Protein AF-A0A1E1WI44-F1 (afdb_monomer)

Organism: Pectinophora gossypiella (NCBI:txid13191)

InterPro domains:
  IPR027951 Nucleolus and neural progenitor protein-like, N-terminal domain [PF14780] (1-108)
  IPR052835 Nucleolus and neural progenitor protein [PTHR34761] (1-103)

Secondary structure (DSSP, 8-state):
-HHHHHHHHHHHHHHTTTSTT-HHHHHHHHHHHHHHHHHH--HHHHHHHHHTTS-SSTTSPPPPHHHHHHHHHHHHHHHHHHHHHHHHHHHHHHHHHHHHHTT--GGG-

Mean predicted aligned error: 5.46 Å

Solvent-accessible surface area (backbone atoms only — not comparable to full-atom values): 6164 Å² total; per-residue (Å²): 108,72,68,59,42,51,52,46,48,51,51,49,66,75,39,45,84,82,39,63,86,37,70,33,49,54,22,48,54,52,27,41,56,31,42,54,52,52,75,69,56,60,62,67,60,50,50,51,57,54,55,72,48,53,58,91,55,93,90,49,72,72,69,56,70,65,60,54,51,50,49,49,53,52,52,52,50,50,51,52,36,52,49,47,32,51,54,28,46,51,54,21,49,52,48,52,50,53,36,58,75,71,64,68,64,74,83,84,110

Structure (mmCIF, N/CA/C/O backbone):
data_AF-A0A1E1WI44-F1
#
_entry.id   AF-A0A1E1WI44-F1
#
loop_
_atom_site.group_PDB
_at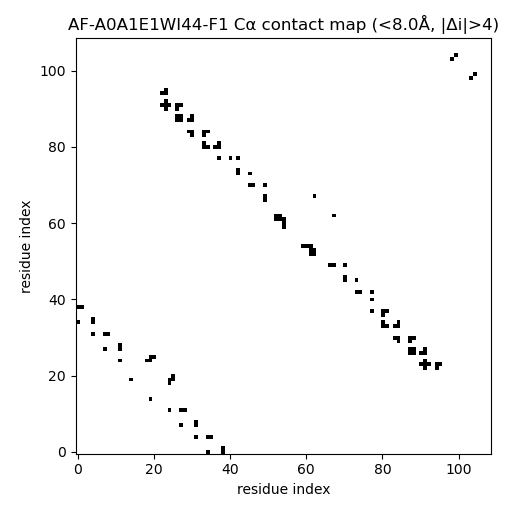om_site.id
_atom_site.type_symbol
_atom_site.label_atom_id
_atom_site.label_alt_id
_atom_site.label_comp_id
_atom_site.label_asym_id
_atom_site.label_entity_id
_atom_site.label_seq_id
_atom_site.pdbx_PDB_ins_code
_atom_site.Cartn_x
_atom_site.Cartn_y
_atom_site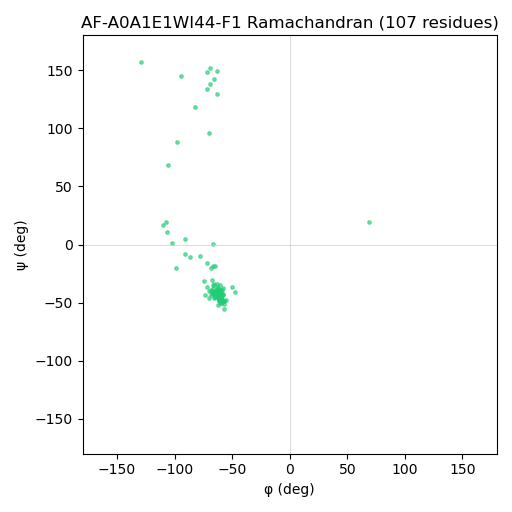.Cartn_z
_atom_site.occupancy
_atom_site.B_iso_or_equiv
_atom_site.auth_seq_id
_atom_site.auth_comp_id
_atom_site.auth_asym_id
_atom_site.auth_atom_id
_atom_site.pdbx_PDB_model_num
ATOM 1 N N . LEU A 1 1 ? -7.379 -7.703 -5.698 1.00 78.75 1 LEU A N 1
ATOM 2 C CA . LEU A 1 1 ? -6.116 -7.156 -5.141 1.00 78.75 1 LEU A CA 1
ATOM 3 C C . LEU A 1 1 ? -5.118 -8.211 -4.649 1.00 78.75 1 LEU A C 1
ATOM 5 O O . LEU A 1 1 ? -3.920 -7.971 -4.775 1.00 78.75 1 LEU A O 1
ATOM 9 N N . HIS A 1 2 ? -5.538 -9.361 -4.095 1.00 86.38 2 HIS A N 1
ATOM 10 C CA . HIS A 1 2 ? -4.587 -10.400 -3.650 1.00 86.38 2 HIS A CA 1
ATOM 11 C C . HIS A 1 2 ? -3.696 -10.935 -4.786 1.00 86.38 2 HIS A C 1
ATOM 13 O O . HIS A 1 2 ? -2.483 -11.067 -4.613 1.00 86.38 2 HIS A O 1
ATOM 19 N N . ARG A 1 3 ? -4.276 -11.195 -5.966 1.00 91.00 3 ARG A N 1
ATOM 20 C CA . ARG A 1 3 ? -3.540 -11.677 -7.146 1.00 91.00 3 ARG A CA 1
ATOM 21 C C . ARG A 1 3 ? -2.540 -10.635 -7.648 1.00 91.00 3 ARG A C 1
ATOM 23 O O . ARG A 1 3 ? -1.389 -10.963 -7.917 1.00 91.00 3 ARG A O 1
ATOM 30 N N . GLU A 1 4 ? -2.964 -9.381 -7.732 1.00 88.62 4 GLU A N 1
ATOM 31 C CA . GLU A 1 4 ? -2.157 -8.251 -8.191 1.00 88.62 4 GLU A CA 1
ATOM 32 C C . GLU A 1 4 ? -0.971 -7.999 -7.252 1.00 88.62 4 GLU A C 1
ATOM 34 O O . GLU A 1 4 ? 0.158 -7.827 -7.711 1.00 88.62 4 GLU A O 1
ATOM 39 N N . ALA A 1 5 ? -1.194 -8.062 -5.936 1.00 91.38 5 ALA A N 1
ATOM 40 C CA . ALA A 1 5 ? -0.131 -7.947 -4.940 1.00 91.38 5 ALA A CA 1
ATOM 41 C C . ALA A 1 5 ? 0.880 -9.100 -5.029 1.00 91.38 5 ALA A C 1
ATOM 43 O O . ALA A 1 5 ? 2.087 -8.872 -4.924 1.00 91.38 5 ALA A O 1
ATOM 44 N N . ALA A 1 6 ? 0.415 -10.330 -5.277 1.00 94.19 6 ALA A N 1
ATOM 45 C CA . ALA A 1 6 ? 1.293 -11.481 -5.473 1.00 94.19 6 ALA A CA 1
ATOM 46 C C . ALA A 1 6 ? 2.149 -11.335 -6.742 1.00 94.19 6 ALA A C 1
ATOM 48 O O . ALA A 1 6 ? 3.355 -11.590 -6.707 1.00 94.19 6 ALA A O 1
ATOM 49 N N . ILE A 1 7 ? 1.555 -10.874 -7.846 1.00 93.94 7 ILE A N 1
ATOM 50 C CA . ILE A 1 7 ? 2.278 -10.579 -9.091 1.00 93.94 7 ILE A CA 1
ATOM 51 C C . ILE A 1 7 ? 3.321 -9.483 -8.850 1.00 93.94 7 ILE A C 1
ATOM 53 O O . ILE A 1 7 ? 4.485 -9.662 -9.208 1.00 93.94 7 ILE A O 1
ATOM 57 N N . CYS A 1 8 ? 2.939 -8.387 -8.188 1.00 93.50 8 CYS A N 1
ATOM 58 C CA . CYS A 1 8 ? 3.845 -7.284 -7.867 1.00 93.50 8 CYS A CA 1
ATOM 59 C C . CYS A 1 8 ? 5.017 -7.754 -6.990 1.00 93.50 8 CYS A C 1
ATOM 61 O O . CYS A 1 8 ? 6.173 -7.457 -7.281 1.00 93.50 8 CYS A O 1
ATOM 63 N N . SER A 1 9 ? 4.744 -8.569 -5.969 1.00 95.44 9 SER A N 1
ATOM 64 C CA . SER A 1 9 ? 5.778 -9.154 -5.111 1.00 95.44 9 SER A CA 1
ATOM 65 C C . SER A 1 9 ? 6.750 -10.048 -5.887 1.00 95.44 9 SER A C 1
ATOM 67 O O . SER A 1 9 ? 7.961 -9.924 -5.711 1.00 95.44 9 SER A O 1
ATOM 69 N N . ARG A 1 10 ? 6.249 -10.911 -6.782 1.00 96.38 10 ARG A N 1
ATOM 70 C CA . ARG A 1 10 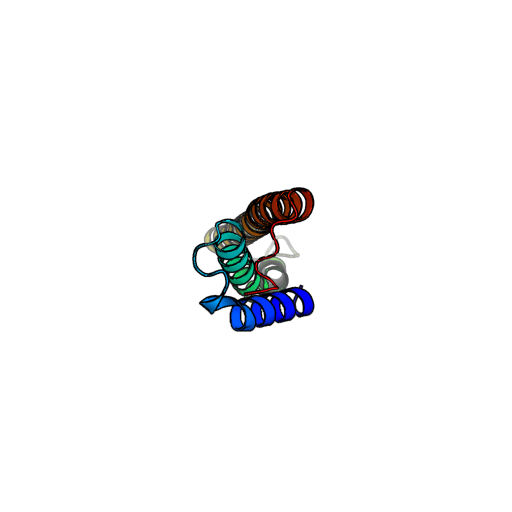? 7.090 -11.770 -7.638 1.00 96.38 10 ARG A CA 1
ATOM 71 C C . ARG A 1 10 ? 7.942 -10.953 -8.606 1.00 96.38 10 ARG A C 1
ATOM 73 O O . ARG A 1 10 ? 9.117 -11.261 -8.791 1.00 96.38 10 ARG A O 1
ATOM 80 N N . PHE A 1 11 ? 7.367 -9.905 -9.195 1.00 94.00 11 PHE A N 1
ATOM 81 C CA . PHE A 1 11 ? 8.091 -8.981 -10.064 1.00 94.00 11 PHE A CA 1
ATOM 82 C C . PHE A 1 11 ? 9.246 -8.310 -9.312 1.00 94.00 11 PHE A C 1
ATOM 84 O O . PHE A 1 11 ? 10.389 -8.369 -9.760 1.00 94.00 11 PHE A O 1
ATOM 91 N N . LEU A 1 12 ? 8.976 -7.741 -8.135 1.00 95.19 12 LEU A N 1
ATOM 92 C CA . LEU A 1 12 ? 10.012 -7.120 -7.311 1.00 95.19 12 LEU A CA 1
ATOM 93 C C . LEU A 1 12 ? 11.104 -8.118 -6.921 1.00 95.19 12 LEU A C 1
ATOM 95 O O . LEU A 1 12 ? 12.286 -7.827 -7.056 1.00 95.19 12 LEU A O 1
ATOM 99 N N . TYR A 1 13 ? 10.727 -9.322 -6.498 1.00 95.44 13 TYR A N 1
ATOM 100 C CA . TYR A 1 13 ? 11.706 -10.349 -6.157 1.00 95.44 13 TYR A CA 1
ATOM 101 C C . TYR A 1 13 ? 12.633 -10.677 -7.339 1.00 95.44 13 TYR A C 1
ATOM 103 O O . TYR A 1 13 ? 13.854 -10.677 -7.190 1.00 95.44 13 TYR A O 1
ATOM 111 N N . LYS A 1 14 ? 12.063 -10.892 -8.531 1.00 94.81 14 LYS A N 1
ATOM 112 C CA . LYS A 1 14 ? 12.822 -11.270 -9.729 1.00 94.81 14 LYS A CA 1
ATOM 113 C C . LYS A 1 14 ? 13.764 -10.163 -10.213 1.00 94.81 14 LYS A C 1
ATOM 115 O O . LYS A 1 14 ? 14.858 -10.460 -10.684 1.00 94.81 14 LYS A O 1
ATOM 120 N N . PHE A 1 15 ? 13.350 -8.901 -10.117 1.00 91.69 15 PHE A N 1
ATOM 121 C CA . PHE A 1 15 ? 14.066 -7.780 -10.730 1.00 91.69 15 PHE A CA 1
ATOM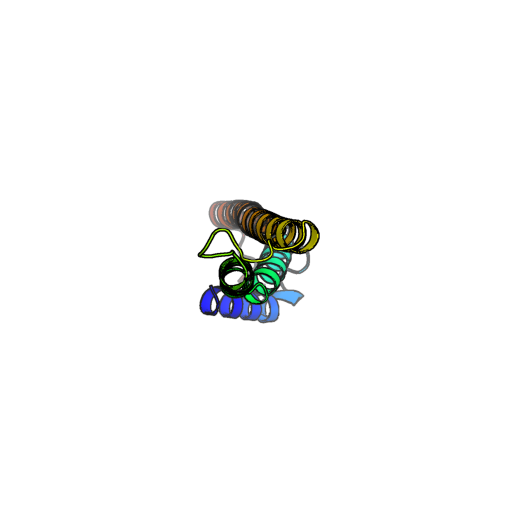 122 C C . PHE A 1 15 ? 14.820 -6.876 -9.744 1.00 91.69 15 PHE A C 1
ATOM 124 O O . PHE A 1 15 ? 15.339 -5.835 -10.152 1.00 91.69 15 PHE A O 1
ATOM 131 N N . ASP A 1 16 ? 14.954 -7.274 -8.473 1.00 91.94 16 ASP A N 1
ATOM 132 C CA . ASP A 1 16 ? 15.601 -6.441 -7.452 1.00 91.94 16 ASP A CA 1
ATOM 133 C C . ASP A 1 16 ? 17.029 -6.040 -7.785 1.00 91.94 16 ASP A C 1
ATOM 135 O O . ASP A 1 16 ? 17.393 -4.881 -7.596 1.00 91.94 16 ASP A O 1
ATOM 139 N N . LYS A 1 17 ? 17.828 -6.972 -8.308 1.00 90.88 17 LYS A N 1
ATOM 140 C CA . LYS A 1 17 ? 19.209 -6.675 -8.696 1.00 90.88 17 LYS A CA 1
ATOM 141 C C . LYS A 1 17 ? 19.264 -5.770 -9.926 1.00 90.88 17 LYS A C 1
ATOM 143 O O . LYS A 1 17 ? 20.074 -4.853 -9.961 1.00 90.88 17 LYS A O 1
ATOM 148 N N . LYS A 1 18 ? 18.384 -6.007 -10.904 1.00 88.94 18 LYS A N 1
ATOM 149 C CA . LYS A 1 18 ? 18.420 -5.346 -12.215 1.00 88.94 18 LYS A CA 1
ATOM 150 C C . LYS A 1 18 ? 17.957 -3.892 -12.159 1.00 88.94 18 LYS A C 1
ATOM 152 O O . LYS A 1 18 ? 18.592 -3.029 -12.745 1.00 88.94 18 LYS A O 1
ATOM 157 N N . PHE A 1 19 ? 16.876 -3.612 -11.434 1.00 91.00 19 PHE A N 1
ATOM 158 C CA . PHE A 1 19 ? 16.256 -2.284 -11.417 1.00 91.00 19 PHE A CA 1
ATOM 159 C C . PHE A 1 19 ? 16.433 -1.549 -10.084 1.00 91.00 19 PHE A C 1
ATOM 161 O O . PHE A 1 19 ? 15.736 -0.573 -9.824 1.00 91.00 19 PHE A O 1
ATOM 168 N N . ARG A 1 20 ? 17.373 -1.974 -9.224 1.00 87.88 20 ARG A N 1
ATOM 169 C CA . ARG A 1 20 ? 17.564 -1.423 -7.866 1.00 87.88 20 ARG A CA 1
ATOM 170 C C . ARG A 1 20 ? 17.594 0.106 -7.814 1.00 87.88 20 ARG A C 1
ATOM 172 O O . ARG A 1 20 ? 17.014 0.696 -6.902 1.00 87.88 20 ARG A O 1
ATOM 179 N N . ASN A 1 21 ? 18.257 0.720 -8.792 1.00 89.31 21 ASN A N 1
ATOM 180 C CA . ASN A 1 21 ? 18.488 2.161 -8.850 1.00 89.31 21 ASN A CA 1
ATOM 181 C C . ASN A 1 21 ? 17.392 2.922 -9.610 1.00 89.31 21 ASN A C 1
ATOM 183 O O . ASN A 1 21 ? 17.337 4.152 -9.530 1.00 89.31 21 ASN A O 1
ATOM 187 N N . ASP A 1 22 ? 16.465 2.225 -10.269 1.00 92.06 22 ASP A N 1
ATOM 188 C CA . ASP A 1 22 ? 15.401 2.859 -11.039 1.00 92.06 22 ASP A CA 1
ATOM 189 C C . ASP A 1 22 ? 14.393 3.576 -10.141 1.00 92.06 22 ASP A C 1
ATOM 191 O O . ASP A 1 22 ? 13.932 3.065 -9.113 1.00 92.06 22 ASP A O 1
ATOM 195 N N . ILE A 1 23 ? 13.981 4.765 -10.576 1.00 92.56 23 ILE A N 1
ATOM 196 C CA . ILE A 1 23 ? 12.946 5.551 -9.899 1.00 92.56 23 ILE A CA 1
ATOM 197 C C . ILE A 1 23 ? 11.589 4.839 -10.000 1.00 92.56 23 ILE A C 1
ATOM 199 O O . ILE A 1 23 ? 10.866 4.748 -9.002 1.00 92.56 23 ILE A O 1
ATOM 203 N N . GLY A 1 24 ? 11.256 4.275 -11.168 1.00 93.06 24 GLY A N 1
ATOM 204 C CA . GLY A 1 24 ? 10.040 3.475 -11.348 1.00 93.06 24 GLY A CA 1
ATOM 205 C C . GLY A 1 24 ? 10.012 2.252 -10.430 1.00 93.06 24 GLY A C 1
ATOM 206 O O . GLY A 1 24 ? 9.015 2.008 -9.752 1.00 93.06 24 GLY A O 1
ATOM 207 N N . TYR A 1 25 ? 11.138 1.546 -10.308 1.00 94.62 25 TYR A N 1
ATOM 208 C CA . TYR A 1 25 ? 11.253 0.365 -9.451 1.00 94.62 25 TYR A CA 1
ATOM 209 C C . TYR A 1 25 ? 11.116 0.694 -7.960 1.00 94.62 25 TYR A C 1
ATOM 211 O O . TYR A 1 25 ? 10.404 0.009 -7.221 1.00 94.62 25 TYR A O 1
ATOM 219 N N . ARG A 1 26 ? 11.722 1.800 -7.507 1.00 95.81 26 ARG A N 1
ATOM 220 C CA . ARG A 1 26 ? 11.518 2.324 -6.146 1.00 95.81 26 ARG A CA 1
ATOM 221 C C . ARG A 1 26 ? 10.043 2.624 -5.867 1.00 95.81 26 ARG A C 1
ATOM 223 O O . ARG A 1 26 ? 9.572 2.374 -4.757 1.00 95.81 26 ARG A O 1
ATOM 230 N N . ASN A 1 27 ? 9.297 3.123 -6.853 1.00 96.50 27 ASN A N 1
ATOM 231 C CA . ASN A 1 27 ? 7.856 3.325 -6.716 1.00 96.50 27 ASN A CA 1
ATOM 232 C C . ASN A 1 27 ? 7.071 2.006 -6.724 1.00 96.50 27 ASN A C 1
ATOM 234 O O . ASN A 1 27 ? 6.173 1.867 -5.898 1.00 96.50 27 ASN A O 1
ATOM 238 N N . PHE A 1 28 ? 7.456 0.997 -7.512 1.00 95.12 28 PHE A N 1
ATOM 239 C CA . PHE A 1 28 ? 6.857 -0.340 -7.401 1.00 95.12 28 PHE A CA 1
ATOM 240 C C . PHE A 1 28 ? 7.054 -0.970 -6.019 1.00 95.12 28 PHE A C 1
ATOM 242 O O . PHE A 1 28 ? 6.111 -1.547 -5.478 1.00 95.12 28 PHE A O 1
ATOM 249 N N . LYS A 1 29 ? 8.223 -0.799 -5.384 1.00 96.00 29 LYS A N 1
ATOM 250 C CA . LYS A 1 29 ? 8.425 -1.231 -3.987 1.00 96.00 29 LYS A CA 1
ATOM 251 C C . LYS A 1 29 ? 7.426 -0.569 -3.038 1.00 96.00 29 LYS A C 1
ATOM 253 O O . LYS A 1 29 ? 6.838 -1.246 -2.198 1.00 96.00 29 LYS A O 1
ATOM 258 N N . LYS A 1 30 ? 7.191 0.739 -3.195 1.00 96.88 30 LYS A N 1
ATOM 259 C CA . LYS A 1 30 ? 6.191 1.479 -2.404 1.00 96.88 30 LYS A CA 1
ATOM 260 C C . LYS A 1 30 ? 4.772 0.967 -2.659 1.00 96.88 30 LYS A C 1
ATOM 262 O O . LYS A 1 30 ? 4.036 0.791 -1.692 1.00 96.88 30 LYS A O 1
ATOM 267 N N . VAL A 1 31 ? 4.414 0.693 -3.919 1.00 96.44 31 VAL A N 1
ATOM 268 C CA . VAL A 1 31 ? 3.119 0.095 -4.285 1.00 96.44 31 VAL A CA 1
ATOM 269 C C . VAL A 1 31 ? 2.947 -1.252 -3.594 1.00 96.44 31 VAL A C 1
ATOM 271 O O . VAL A 1 31 ? 1.942 -1.454 -2.925 1.00 96.44 31 VAL A O 1
ATOM 274 N N . ASN A 1 32 ? 3.938 -2.142 -3.665 1.00 96.38 32 ASN A N 1
ATOM 275 C CA . ASN A 1 32 ? 3.840 -3.458 -3.037 1.00 96.38 32 ASN A CA 1
ATOM 276 C C . ASN A 1 32 ? 3.707 -3.373 -1.511 1.00 96.38 32 ASN A C 1
ATOM 278 O O . ASN A 1 32 ? 2.879 -4.062 -0.920 1.00 96.38 32 ASN A O 1
ATOM 282 N N . THR A 1 33 ? 4.466 -2.490 -0.858 1.00 96.12 33 THR A N 1
ATOM 283 C CA . THR A 1 33 ? 4.316 -2.248 0.584 1.00 96.12 33 THR A CA 1
ATOM 284 C C . THR A 1 33 ? 2.919 -1.728 0.927 1.00 96.12 33 THR A C 1
ATOM 286 O O . THR A 1 33 ? 2.319 -2.188 1.896 1.00 96.12 33 THR A O 1
ATOM 289 N N . ALA A 1 34 ? 2.376 -0.798 0.137 1.00 96.38 34 ALA A N 1
ATOM 290 C CA . ALA A 1 34 ? 1.030 -0.272 0.345 1.00 96.38 34 ALA A CA 1
ATOM 291 C C . ALA A 1 34 ? -0.053 -1.337 0.088 1.00 96.38 34 ALA A C 1
ATOM 293 O O . ALA A 1 34 ? -0.974 -1.456 0.887 1.00 96.38 34 ALA A O 1
ATOM 294 N N . LEU A 1 35 ? 0.104 -2.176 -0.942 1.00 95.44 35 LEU A N 1
ATOM 295 C CA . LEU A 1 35 ? -0.776 -3.315 -1.216 1.00 95.44 35 LEU A CA 1
ATOM 296 C C . LEU A 1 35 ? -0.781 -4.319 -0.061 1.00 95.44 35 LEU A C 1
ATOM 298 O O . LEU A 1 35 ? -1.845 -4.757 0.356 1.00 95.44 35 LEU A O 1
ATOM 302 N N . ARG A 1 36 ? 0.380 -4.653 0.514 1.00 94.44 36 ARG A N 1
ATOM 303 C CA . ARG A 1 36 ? 0.443 -5.548 1.683 1.00 94.44 36 ARG A CA 1
ATOM 304 C C . ARG A 1 36 ? -0.271 -4.955 2.899 1.00 94.44 36 ARG A C 1
ATOM 306 O O . ARG A 1 36 ? -0.969 -5.685 3.592 1.00 94.44 36 ARG A O 1
ATOM 313 N N . LYS A 1 37 ? -0.141 -3.643 3.134 1.00 94.62 37 LYS A N 1
ATOM 314 C CA . LYS A 1 37 ? -0.886 -2.943 4.196 1.00 94.62 37 LYS A CA 1
ATOM 315 C C . LYS A 1 37 ? -2.391 -2.941 3.933 1.00 94.62 37 LYS A C 1
ATOM 317 O O . LYS A 1 37 ? -3.154 -3.207 4.850 1.00 94.62 37 LYS A O 1
ATOM 322 N N . TYR A 1 38 ? -2.802 -2.689 2.691 1.00 94.50 38 TYR A N 1
ATOM 323 C CA . TYR A 1 38 ? -4.200 -2.756 2.270 1.00 94.50 38 TYR A CA 1
ATOM 324 C C . TYR A 1 38 ? -4.795 -4.147 2.506 1.00 94.50 38 TYR A C 1
ATOM 326 O O . TYR A 1 38 ? -5.853 -4.263 3.103 1.00 94.50 38 TYR A O 1
ATOM 334 N N . LEU A 1 39 ? -4.094 -5.209 2.101 1.00 92.56 39 LEU A N 1
ATOM 335 C CA . LEU A 1 39 ? -4.574 -6.585 2.269 1.00 92.56 39 LEU A CA 1
ATOM 336 C C . LEU A 1 39 ? -4.627 -7.035 3.737 1.00 92.56 39 LEU A C 1
ATOM 338 O O . LEU A 1 39 ? -5.324 -7.994 4.048 1.00 92.56 39 LEU A O 1
ATOM 342 N N . GLY A 1 40 ? -3.884 -6.370 4.626 1.00 91.06 40 GLY A N 1
ATOM 343 C CA . GLY A 1 40 ? -3.968 -6.581 6.071 1.00 91.06 40 GLY A CA 1
ATOM 344 C C . GLY A 1 40 ? -5.052 -5.747 6.764 1.00 91.06 40 GLY A C 1
ATOM 345 O O . GLY A 1 40 ? -5.331 -5.980 7.938 1.00 91.06 40 GLY A O 1
ATOM 346 N N . LEU A 1 41 ? -5.656 -4.769 6.079 1.00 91.94 41 LEU A N 1
ATOM 347 C CA . LEU A 1 41 ? -6.783 -4.006 6.608 1.00 91.94 41 LEU A CA 1
ATOM 348 C C . LEU A 1 41 ? -8.074 -4.796 6.403 1.00 91.94 41 LEU A C 1
ATOM 350 O O . LEU A 1 41 ? -8.487 -5.033 5.272 1.00 91.94 41 LEU A O 1
ATOM 354 N N . ASN A 1 42 ? -8.747 -5.140 7.499 1.00 91.12 42 ASN A N 1
ATOM 355 C CA . ASN A 1 42 ? -10.087 -5.713 7.456 1.00 91.12 42 ASN A CA 1
ATOM 356 C C . ASN A 1 42 ? -11.124 -4.673 7.885 1.00 91.12 42 ASN A C 1
ATOM 358 O O . ASN A 1 42 ? -11.721 -4.762 8.954 1.00 91.12 42 ASN A O 1
ATOM 362 N N . ILE A 1 43 ? -11.293 -3.651 7.047 1.00 92.19 43 ILE A N 1
ATOM 363 C CA . ILE A 1 43 ? -12.157 -2.522 7.387 1.00 92.19 43 ILE A CA 1
ATOM 364 C C . ILE A 1 43 ? -13.633 -2.902 7.458 1.00 92.19 43 ILE A C 1
ATOM 366 O O . ILE A 1 43 ? -14.365 -2.331 8.255 1.00 92.19 43 ILE A O 1
ATOM 370 N N . LEU A 1 44 ? -14.059 -3.884 6.660 1.00 92.56 44 LEU A N 1
ATOM 371 C CA . LEU A 1 44 ? -15.433 -4.371 6.688 1.00 92.56 44 LEU A CA 1
ATOM 372 C C . LEU A 1 44 ? -15.758 -4.947 8.066 1.00 92.56 44 LEU A C 1
ATOM 374 O O . LEU A 1 44 ? -16.722 -4.520 8.685 1.00 92.56 44 LEU A O 1
ATOM 378 N N . LYS A 1 45 ? -14.879 -5.807 8.595 1.00 93.88 45 LYS A N 1
ATOM 379 C CA . LYS A 1 45 ? -15.018 -6.344 9.950 1.00 93.88 45 LYS A CA 1
ATOM 380 C C . L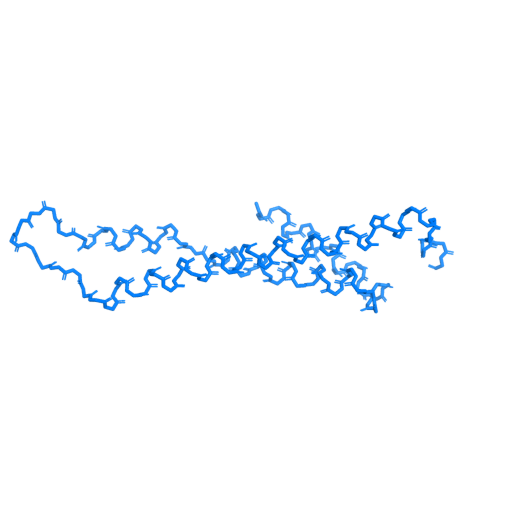YS A 1 45 ? -14.992 -5.245 11.013 1.00 93.88 45 LYS A C 1
ATOM 382 O O . LYS A 1 45 ? -15.740 -5.331 11.982 1.00 93.88 45 LYS A O 1
ATOM 387 N N . ASP A 1 46 ? -14.139 -4.231 10.852 1.00 93.94 46 ASP A N 1
ATOM 388 C CA . ASP A 1 46 ? -14.057 -3.106 11.795 1.00 93.94 46 ASP A CA 1
ATOM 389 C C . ASP A 1 46 ? -15.389 -2.317 11.828 1.00 93.94 46 ASP A C 1
ATOM 391 O O . ASP A 1 46 ? -15.874 -1.965 12.903 1.00 93.94 46 A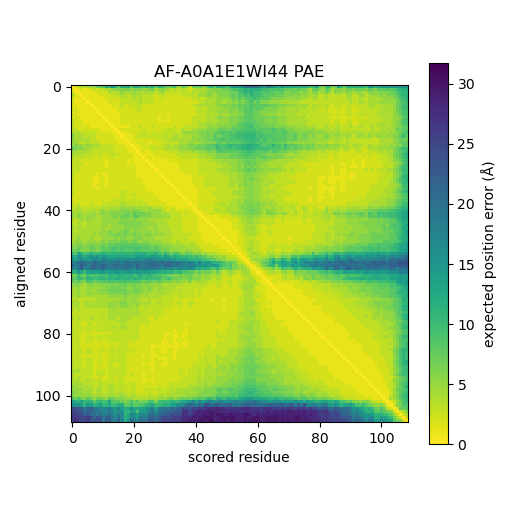SP A O 1
ATOM 395 N N . ILE A 1 47 ? -16.014 -2.096 10.663 1.00 94.19 47 ILE A N 1
ATOM 396 C CA . ILE A 1 47 ? -17.322 -1.431 10.523 1.00 94.19 47 ILE A CA 1
ATOM 397 C C . ILE A 1 47 ? -18.455 -2.315 11.051 1.00 94.19 47 ILE A C 1
ATOM 399 O O . ILE A 1 47 ? -19.289 -1.826 11.803 1.00 94.19 47 ILE A O 1
ATOM 403 N N . GLU A 1 48 ? -18.486 -3.600 10.696 1.00 95.19 48 GLU A N 1
ATOM 404 C CA . GLU A 1 48 ? -19.492 -4.558 11.178 1.00 95.19 48 GLU A CA 1
ATOM 405 C C . GLU A 1 48 ? -19.454 -4.680 12.704 1.00 95.19 48 GLU A C 1
ATOM 407 O O . GLU A 1 48 ? -20.497 -4.664 13.353 1.00 95.19 48 GLU A O 1
ATOM 412 N N . SER A 1 49 ? -18.254 -4.721 13.292 1.00 93.88 49 SER A N 1
ATOM 413 C CA . SER A 1 49 ? -18.078 -4.757 14.748 1.00 93.88 49 SER A CA 1
ATOM 414 C C . SER A 1 49 ? -18.647 -3.500 15.408 1.00 93.88 49 SER A C 1
ATOM 416 O O . SER A 1 49 ? -19.351 -3.593 16.410 1.00 93.88 49 SER A O 1
ATOM 418 N N . PHE A 1 50 ? -18.391 -2.320 14.839 1.00 94.19 50 PHE A N 1
ATOM 419 C CA . PHE A 1 50 ? -18.966 -1.073 15.346 1.00 94.19 50 PHE A CA 1
ATOM 420 C C . PHE A 1 50 ? -20.479 -0.986 15.133 1.00 94.19 50 PHE A C 1
ATOM 422 O O . PHE A 1 50 ? -21.199 -0.547 16.020 1.00 94.19 50 PHE A O 1
ATOM 429 N N . HIS A 1 51 ? -20.980 -1.446 13.990 1.00 93.31 51 HIS A N 1
ATOM 430 C CA . HIS A 1 51 ? -22.412 -1.498 13.724 1.00 93.31 51 HIS A CA 1
ATOM 431 C C . HIS A 1 51 ? -23.131 -2.425 14.708 1.00 93.31 51 HIS A C 1
ATOM 433 O O . HIS A 1 51 ? -24.225 -2.113 15.158 1.00 93.31 51 HIS A O 1
ATOM 439 N N . SER A 1 52 ? -22.506 -3.544 15.085 1.00 92.31 52 SER A N 1
ATOM 440 C CA . SER A 1 52 ? -23.102 -4.518 16.007 1.00 92.31 52 SER A CA 1
ATOM 441 C C . SER A 1 52 ? -23.334 -3.984 17.425 1.00 92.31 52 SER A C 1
ATOM 443 O O . SER A 1 52 ? -24.119 -4.565 18.164 1.00 92.31 52 SER A O 1
ATOM 445 N N . VAL A 1 53 ? -22.665 -2.888 17.802 1.00 91.69 53 VAL A N 1
ATOM 446 C CA . VAL A 1 53 ? -22.833 -2.234 19.109 1.00 91.69 53 VAL A CA 1
ATOM 447 C C . VAL A 1 53 ? -23.700 -0.978 19.045 1.00 91.69 53 VAL A C 1
ATOM 449 O O . VAL A 1 53 ? -23.860 -0.301 20.059 1.00 91.69 53 VAL A O 1
ATOM 452 N N . LEU A 1 54 ? -24.216 -0.620 17.865 1.00 91.50 54 LEU A N 1
ATOM 453 C CA . LEU A 1 54 ? -25.177 0.469 17.762 1.00 91.50 54 LEU A CA 1
ATOM 454 C C . LEU A 1 54 ? -26.512 0.006 18.350 1.00 91.50 54 LEU A C 1
ATOM 456 O O . LEU A 1 54 ? -26.962 -1.098 18.029 1.00 91.50 54 LEU A O 1
ATOM 460 N N . PRO A 1 55 ? -27.145 0.829 19.199 1.00 90.44 55 PRO A N 1
ATOM 461 C CA . PRO A 1 55 ? -28.422 0.472 19.777 1.00 90.44 55 PRO A CA 1
ATOM 462 C C . PRO A 1 55 ? -29.498 0.393 18.694 1.00 90.44 55 PRO A C 1
ATOM 464 O O . PRO A 1 55 ? -29.506 1.179 17.745 1.00 90.44 55 PRO A O 1
ATOM 467 N N . THR A 1 56 ? -30.398 -0.573 18.841 1.00 87.88 56 THR A N 1
ATOM 468 C CA . THR A 1 56 ? -31.579 -0.734 17.970 1.00 87.88 56 THR A CA 1
ATOM 469 C C . THR A 1 56 ? -32.844 -0.143 18.587 1.00 87.88 56 THR A C 1
ATOM 471 O O . THR A 1 56 ? -33.759 0.200 17.845 1.00 87.88 56 THR A O 1
ATOM 474 N N . ASP A 1 57 ? -32.838 0.045 19.909 1.00 87.19 57 ASP A N 1
ATOM 475 C CA . ASP A 1 57 ? -33.911 0.632 20.710 1.00 87.19 57 ASP A CA 1
ATOM 476 C C . ASP A 1 57 ? -33.355 1.750 21.609 1.00 87.19 57 ASP A C 1
ATOM 478 O O . ASP A 1 57 ? -32.168 1.750 21.953 1.00 87.19 57 ASP A O 1
ATOM 482 N N . ASP A 1 58 ? -34.217 2.675 22.036 1.00 78.50 58 ASP A N 1
ATOM 483 C CA . ASP A 1 58 ? -33.831 3.892 22.772 1.00 78.50 58 ASP A CA 1
ATOM 484 C C . ASP A 1 58 ? -33.254 3.640 24.185 1.00 78.50 58 ASP A C 1
ATOM 486 O O . ASP A 1 58 ? -32.547 4.493 24.719 1.00 78.50 58 ASP A O 1
ATOM 490 N N . ASP A 1 59 ? -33.487 2.462 24.778 1.00 78.88 59 ASP A N 1
ATOM 491 C CA . ASP A 1 59 ? -33.044 2.113 26.143 1.00 78.88 59 ASP A CA 1
ATOM 492 C C . ASP A 1 59 ? -31.656 1.434 26.204 1.00 78.88 59 ASP A C 1
ATOM 494 O O . ASP A 1 59 ? -31.203 0.995 27.266 1.00 78.88 59 ASP A O 1
ATOM 498 N N . GLN A 1 60 ? -30.955 1.315 25.073 1.00 84.69 60 GLN A N 1
ATOM 499 C CA . GLN A 1 60 ? -29.652 0.649 24.999 1.00 84.69 60 GLN A CA 1
ATOM 500 C C . GLN A 1 60 ? -28.475 1.627 25.139 1.00 84.69 60 GLN A C 1
ATOM 502 O O . GLN A 1 60 ? -28.489 2.760 24.659 1.00 84.69 60 GLN A O 1
ATOM 507 N N . TYR A 1 61 ? -27.397 1.161 25.777 1.00 84.69 61 TYR A N 1
ATOM 508 C CA . TYR A 1 61 ? -26.170 1.943 25.922 1.00 84.69 61 TYR A CA 1
ATOM 509 C C . TYR A 1 61 ? -25.525 2.243 24.564 1.00 84.69 61 TYR A C 1
ATOM 511 O O . TYR A 1 61 ? -25.254 1.341 23.773 1.00 84.69 61 TYR A O 1
ATOM 519 N N . LEU A 1 62 ? -25.206 3.518 24.335 1.00 89.69 62 LEU A N 1
ATOM 520 C CA . LEU A 1 62 ? -24.483 3.967 23.148 1.00 89.69 62 LEU A CA 1
ATOM 521 C C . LEU A 1 62 ? -23.003 3.544 23.192 1.00 89.69 62 LEU A C 1
ATOM 523 O O . LEU A 1 62 ? -22.392 3.527 24.268 1.00 89.69 62 LEU A O 1
ATOM 527 N N . PRO A 1 63 ? -22.380 3.274 22.029 1.00 91.00 63 PRO A N 1
ATOM 528 C CA . PRO A 1 63 ? -20.953 3.005 21.965 1.00 91.00 63 PRO A CA 1
ATOM 529 C C . PRO A 1 63 ? -20.145 4.220 22.417 1.00 91.00 63 PRO A C 1
ATOM 531 O O . PRO A 1 63 ? -20.528 5.378 22.226 1.00 91.00 63 PRO A O 1
ATOM 534 N N . THR A 1 64 ? -18.975 3.959 22.993 1.00 93.62 64 THR A N 1
ATOM 535 C CA . THR A 1 64 ? -18.112 5.045 23.451 1.00 93.62 64 THR A CA 1
ATOM 536 C C . THR A 1 64 ? -17.547 5.818 22.261 1.00 93.62 64 THR A C 1
ATOM 538 O O . THR A 1 64 ? -17.300 5.276 21.180 1.00 93.62 64 THR A O 1
ATOM 541 N N . ARG A 1 65 ? -17.246 7.101 22.482 1.00 94.62 65 ARG A N 1
ATOM 542 C CA . ARG A 1 65 ? -16.570 7.959 21.498 1.00 94.62 65 ARG A CA 1
ATOM 543 C C . ARG A 1 65 ? -15.301 7.314 20.921 1.00 94.62 65 ARG A C 1
ATOM 545 O O . ARG A 1 65 ? -15.032 7.445 19.732 1.00 94.62 65 ARG A O 1
ATOM 552 N N . GLN A 1 66 ? -14.554 6.585 21.749 1.00 95.44 66 GLN A N 1
ATOM 553 C CA . GLN A 1 66 ? -13.314 5.910 21.358 1.00 95.44 66 GLN A CA 1
ATOM 554 C C . GLN A 1 66 ? -13.546 4.828 20.294 1.00 95.44 66 GLN A C 1
ATOM 556 O O . GLN A 1 66 ? -12.705 4.642 19.416 1.00 95.44 66 GLN A O 1
ATOM 561 N N . MET A 1 67 ? -14.690 4.136 20.333 1.00 94.25 67 MET A N 1
ATOM 562 C CA . MET A 1 67 ? -15.040 3.125 19.332 1.00 94.25 67 MET A CA 1
ATOM 563 C C . MET A 1 67 ? -15.278 3.764 17.962 1.00 94.25 67 MET A C 1
ATOM 565 O O . MET A 1 67 ? -14.786 3.262 16.952 1.00 94.25 67 MET A O 1
ATOM 569 N N . LEU A 1 68 ? -15.963 4.911 17.932 1.00 94.12 68 LEU A N 1
ATOM 570 C CA . LEU A 1 68 ? -16.160 5.678 16.703 1.00 94.12 68 LEU A CA 1
ATOM 571 C C . LEU A 1 68 ? -14.829 6.231 16.172 1.00 94.12 68 LEU A C 1
ATOM 573 O O . LEU A 1 68 ? -14.526 6.094 14.987 1.00 94.12 68 LEU A O 1
ATOM 577 N N . GLU A 1 69 ? -14.008 6.821 17.045 1.00 96.38 69 GLU A N 1
ATOM 578 C CA . GLU A 1 69 ? -12.685 7.344 16.681 1.00 96.38 69 GLU A CA 1
ATOM 579 C C . GLU A 1 69 ? -11.777 6.250 16.110 1.00 96.38 69 GLU A C 1
ATOM 581 O O . GLU A 1 69 ? -11.085 6.484 15.116 1.00 96.38 69 GLU A O 1
ATOM 586 N N . TYR A 1 70 ? -11.827 5.038 16.670 1.00 95.38 70 TYR A N 1
ATOM 587 C CA . TYR A 1 70 ? -11.122 3.886 16.120 1.00 95.38 70 TYR A CA 1
ATOM 588 C C . TYR A 1 70 ? -11.533 3.631 14.666 1.00 95.38 70 TYR A C 1
ATOM 590 O O . TYR A 1 70 ? -10.675 3.651 13.783 1.00 95.38 70 TYR A O 1
ATOM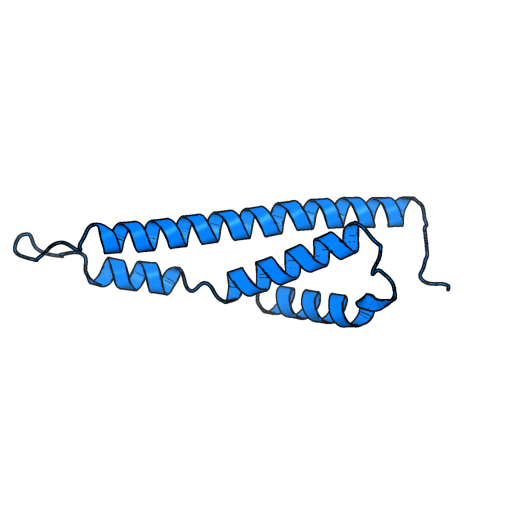 598 N N . VAL A 1 71 ? -12.829 3.466 14.383 1.00 95.50 71 VAL A N 1
ATOM 599 C CA . VAL A 1 71 ? -13.324 3.208 13.017 1.00 95.50 71 VAL A CA 1
ATOM 600 C C . VAL A 1 71 ? -12.945 4.339 12.058 1.00 95.50 71 VAL A C 1
ATOM 602 O O . VAL A 1 71 ? -12.501 4.077 10.936 1.00 95.50 71 VAL A O 1
ATOM 605 N N . LEU A 1 72 ? -13.030 5.595 12.503 1.00 96.06 72 LEU A N 1
ATOM 606 C CA . LEU A 1 72 ? -12.614 6.755 11.712 1.00 96.06 72 LEU A CA 1
ATOM 607 C C . LEU A 1 72 ? -11.126 6.692 11.337 1.00 96.06 72 LEU A C 1
ATOM 609 O O . LEU A 1 72 ? -10.772 6.891 10.173 1.00 96.06 72 LEU A O 1
ATOM 613 N N . VAL A 1 73 ? -10.243 6.349 12.279 1.00 96.38 73 VAL A N 1
ATOM 614 C CA . VAL A 1 73 ? -8.806 6.182 12.004 1.00 96.38 73 VAL A CA 1
ATOM 615 C C . VAL A 1 73 ? -8.558 5.039 11.016 1.00 96.38 73 VAL A C 1
ATOM 617 O O . VAL A 1 73 ? -7.686 5.150 10.145 1.00 96.38 73 VAL A O 1
ATOM 620 N N . ARG A 1 74 ? -9.333 3.951 11.096 1.00 95.62 74 ARG A N 1
ATOM 621 C CA . ARG A 1 74 ? -9.253 2.825 10.150 1.00 95.62 74 ARG A CA 1
ATOM 622 C C . ARG A 1 74 ? -9.664 3.244 8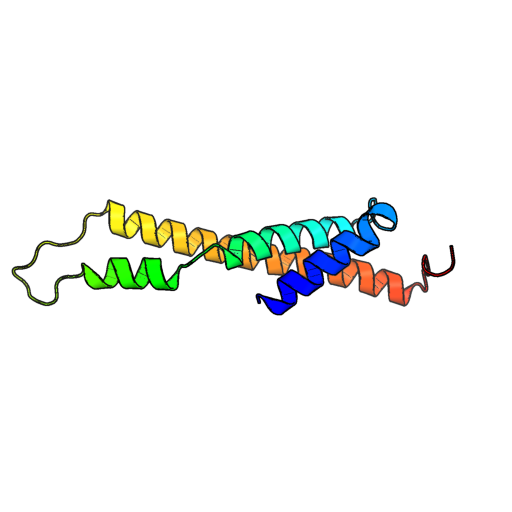.737 1.00 95.62 74 ARG A C 1
ATOM 624 O O . ARG A 1 74 ? -8.932 2.947 7.790 1.00 95.62 74 ARG A O 1
ATOM 631 N N . LEU A 1 75 ? -10.746 4.011 8.597 1.00 95.94 75 LEU A N 1
ATOM 632 C CA . LEU A 1 75 ? -11.205 4.594 7.326 1.00 95.94 75 LEU A CA 1
ATOM 633 C C . LEU A 1 75 ? -10.187 5.565 6.722 1.00 95.94 75 LEU A C 1
ATOM 635 O O . LEU A 1 75 ? -9.851 5.461 5.539 1.00 95.94 75 LEU A O 1
ATOM 639 N N . LEU A 1 76 ? -9.629 6.463 7.533 1.00 96.56 76 LEU A N 1
ATOM 640 C CA . LEU A 1 76 ? -8.577 7.380 7.090 1.00 96.56 76 LEU A CA 1
ATOM 641 C C . LEU A 1 76 ? -7.324 6.622 6.637 1.00 96.56 76 LEU A C 1
ATOM 643 O O . LEU A 1 76 ? -6.753 6.933 5.590 1.00 96.56 76 LEU A O 1
ATOM 647 N N . SER A 1 77 ? -6.925 5.587 7.380 1.00 95.56 77 SER A N 1
ATOM 648 C CA . SER A 1 77 ? -5.790 4.730 7.025 1.00 95.56 77 SER A CA 1
ATOM 649 C C . SER A 1 77 ? -6.009 4.028 5.686 1.00 95.56 77 SER A C 1
ATOM 651 O O . SER A 1 77 ? -5.118 4.042 4.833 1.00 95.56 77 SER A O 1
ATOM 653 N N . PHE A 1 78 ? -7.199 3.460 5.471 1.00 96.00 78 PHE A N 1
ATOM 654 C CA . PHE A 1 78 ? -7.592 2.860 4.197 1.00 96.00 78 PHE A CA 1
ATOM 655 C C . PHE A 1 78 ? -7.481 3.865 3.045 1.00 96.00 78 PHE A C 1
ATOM 657 O O . PHE A 1 78 ? -6.805 3.587 2.052 1.00 96.00 78 PHE A O 1
ATOM 664 N N . SER A 1 79 ? -8.072 5.052 3.209 1.00 96.75 79 SER A N 1
ATOM 665 C CA . SER A 1 79 ? -8.042 6.120 2.205 1.00 96.75 79 SER A CA 1
ATOM 666 C C . SER A 1 79 ? -6.606 6.506 1.841 1.00 96.75 79 SER A C 1
ATOM 668 O O . SER A 1 79 ? -6.227 6.495 0.668 1.00 96.75 79 SER A O 1
ATOM 670 N N . LYS A 1 80 ? -5.750 6.730 2.845 1.00 97.38 80 LYS A N 1
ATOM 671 C CA . LYS A 1 80 ? -4.343 7.095 2.631 1.00 97.38 80 LYS A CA 1
ATOM 672 C C . LYS A 1 80 ? -3.515 5.990 1.988 1.00 97.38 80 LYS A C 1
ATOM 674 O O . LYS A 1 80 ? -2.624 6.278 1.187 1.00 97.38 80 LYS A O 1
ATOM 679 N N . ILE A 1 81 ? -3.802 4.726 2.285 1.00 96.69 81 ILE A N 1
ATOM 680 C CA . ILE A 1 81 ? -3.145 3.597 1.619 1.00 96.69 81 ILE A CA 1
ATOM 681 C C . ILE A 1 81 ? -3.566 3.517 0.148 1.00 96.69 81 ILE A C 1
ATOM 683 O O . ILE A 1 81 ? -2.700 3.361 -0.715 1.00 96.69 81 ILE A O 1
ATOM 687 N N . MET A 1 82 ? -4.855 3.681 -0.155 1.00 95.50 82 MET A N 1
ATOM 688 C CA . MET A 1 82 ? -5.363 3.683 -1.531 1.00 95.50 82 MET A CA 1
ATOM 689 C C . MET A 1 82 ? -4.812 4.856 -2.349 1.00 95.50 82 MET A C 1
ATOM 691 O O . MET A 1 82 ? -4.334 4.658 -3.469 1.00 95.50 82 MET A O 1
ATOM 695 N N . GLU A 1 83 ? -4.781 6.056 -1.767 1.00 97.69 83 GLU A N 1
ATOM 696 C CA . GLU A 1 83 ? -4.134 7.234 -2.352 1.00 97.69 83 GLU A CA 1
ATOM 697 C C . GLU A 1 83 ? -2.664 6.933 -2.685 1.00 97.69 83 GLU A C 1
ATOM 699 O O . GLU A 1 83 ? -2.206 7.161 -3.809 1.00 97.69 83 GLU A O 1
ATOM 704 N N . ARG A 1 84 ? -1.929 6.328 -1.742 1.00 96.94 84 ARG A N 1
ATOM 705 C CA . ARG A 1 84 ? -0.521 5.965 -1.932 1.00 96.94 84 ARG A CA 1
ATOM 706 C C . ARG A 1 84 ? -0.318 4.954 -3.057 1.00 96.94 84 ARG A C 1
ATOM 708 O O . ARG A 1 84 ? 0.625 5.115 -3.834 1.00 96.94 84 ARG A O 1
ATOM 715 N N . ILE A 1 85 ? -1.173 3.933 -3.154 1.00 96.38 85 ILE A N 1
ATOM 716 C CA . ILE A 1 85 ? -1.145 2.953 -4.250 1.00 96.38 85 ILE A CA 1
ATOM 717 C C . ILE A 1 85 ? -1.326 3.678 -5.585 1.00 96.38 85 ILE A C 1
ATOM 719 O O . ILE A 1 85 ? -0.520 3.477 -6.493 1.00 96.38 85 ILE A O 1
ATOM 723 N N . CYS A 1 86 ? -2.326 4.554 -5.691 1.00 97.06 86 CYS A N 1
ATOM 724 C CA . CYS A 1 86 ? -2.632 5.288 -6.916 1.00 97.06 86 CYS A CA 1
ATOM 725 C C . CYS A 1 86 ? -1.471 6.199 -7.347 1.00 97.06 86 CYS A C 1
ATOM 727 O O . CYS A 1 86 ? -0.983 6.092 -8.473 1.00 97.06 86 CYS A O 1
ATOM 729 N N . VAL A 1 87 ? -0.969 7.040 -6.438 1.00 97.81 87 VAL A N 1
ATOM 730 C CA . VAL A 1 87 ? 0.125 7.982 -6.722 1.00 97.81 87 VAL A CA 1
ATOM 731 C C . VAL A 1 87 ? 1.397 7.245 -7.140 1.00 97.81 87 VAL A C 1
ATOM 733 O O . VAL A 1 87 ? 1.970 7.548 -8.186 1.00 97.81 87 VAL A O 1
ATOM 736 N N . CYS A 1 88 ? 1.837 6.242 -6.373 1.00 97.06 88 CYS A N 1
ATOM 737 C CA . CYS A 1 88 ? 3.060 5.510 -6.709 1.00 97.06 88 CYS A CA 1
ATOM 738 C C . CYS A 1 88 ? 2.917 4.699 -8.005 1.00 97.06 88 CYS A C 1
ATOM 740 O O . CYS A 1 88 ? 3.881 4.615 -8.766 1.00 97.06 88 CYS A O 1
ATOM 742 N N . SER A 1 89 ? 1.733 4.145 -8.283 1.00 95.94 89 SER A N 1
ATOM 743 C CA . SER A 1 89 ? 1.479 3.417 -9.531 1.00 95.94 89 SER A CA 1
ATOM 744 C C . SER A 1 89 ? 1.531 4.345 -10.741 1.00 95.94 89 SER A C 1
ATOM 746 O O . SER A 1 89 ? 2.165 3.996 -11.730 1.00 95.94 89 SER A O 1
ATOM 748 N N . LYS A 1 90 ? 0.948 5.549 -10.651 1.00 97.06 90 LYS A N 1
ATOM 749 C CA . LYS A 1 90 ? 1.019 6.561 -11.718 1.00 97.06 90 LYS A CA 1
ATOM 750 C C . LYS A 1 90 ? 2.460 6.963 -12.022 1.00 97.06 90 LYS A C 1
ATOM 752 O O . LYS A 1 90 ? 2.864 6.950 -13.179 1.00 97.06 90 LYS A O 1
ATOM 757 N N . VAL A 1 91 ? 3.253 7.254 -10.989 1.00 96.50 91 VAL A N 1
ATOM 758 C CA . VAL A 1 91 ? 4.669 7.622 -11.162 1.00 96.50 91 VAL A CA 1
ATOM 759 C C . VAL A 1 91 ? 5.467 6.481 -11.800 1.00 96.50 91 VAL A C 1
ATOM 761 O O . VAL A 1 91 ? 6.248 6.719 -12.719 1.00 96.50 91 VAL A O 1
ATOM 764 N N . ALA A 1 92 ? 5.264 5.238 -11.349 1.00 95.00 92 ALA A N 1
ATOM 765 C CA . ALA A 1 92 ? 5.921 4.080 -11.952 1.00 95.00 92 ALA A CA 1
ATOM 766 C C . ALA A 1 92 ? 5.492 3.881 -13.416 1.00 95.00 92 ALA A C 1
ATOM 768 O O . ALA A 1 92 ? 6.344 3.650 -14.271 1.00 95.00 92 ALA A O 1
ATOM 769 N N . ALA A 1 93 ? 4.196 4.013 -13.711 1.00 94.81 93 ALA A N 1
ATOM 770 C CA . ALA A 1 93 ? 3.653 3.855 -15.055 1.00 94.81 93 ALA A CA 1
ATOM 771 C C . ALA A 1 93 ? 4.229 4.887 -16.031 1.00 94.81 93 ALA A C 1
ATOM 773 O O . ALA A 1 93 ? 4.702 4.497 -17.093 1.00 94.81 93 ALA A O 1
ATOM 774 N N . VAL A 1 94 ? 4.260 6.172 -15.656 1.00 95.56 94 VAL A N 1
ATOM 775 C CA . VAL A 1 94 ? 4.865 7.234 -16.480 1.00 95.56 94 VAL A CA 1
ATOM 776 C C . VAL A 1 94 ? 6.340 6.934 -16.743 1.00 95.56 94 VAL A C 1
ATOM 778 O O . VAL A 1 94 ? 6.761 6.914 -17.894 1.00 95.56 94 VAL A O 1
ATOM 781 N N . PHE A 1 95 ? 7.105 6.598 -15.699 1.00 93.94 95 PHE A N 1
ATOM 782 C CA . PHE A 1 95 ? 8.529 6.286 -15.833 1.00 93.94 95 PHE A CA 1
ATOM 783 C C . PHE A 1 95 ? 8.795 5.133 -16.815 1.00 93.94 95 PHE A C 1
ATOM 785 O O . PHE A 1 95 ? 9.649 5.248 -17.693 1.00 93.94 95 PHE A O 1
ATOM 792 N N . TYR A 1 96 ? 8.074 4.015 -16.684 1.00 91.88 96 TYR A N 1
ATOM 793 C CA . TYR A 1 96 ? 8.280 2.864 -17.566 1.00 91.88 96 TYR A CA 1
ATOM 794 C C . TYR A 1 96 ? 7.708 3.081 -18.969 1.00 91.88 96 TYR A C 1
ATOM 796 O O . TYR A 1 96 ? 8.292 2.582 -19.928 1.00 91.88 96 TYR A O 1
ATOM 804 N N . LEU A 1 97 ? 6.624 3.845 -19.116 1.00 93.62 97 LEU A N 1
ATOM 805 C CA . LEU A 1 97 ? 6.089 4.212 -20.426 1.00 93.62 97 LEU A CA 1
ATOM 806 C C . LEU A 1 97 ? 7.076 5.093 -21.197 1.00 93.62 97 LEU A C 1
ATOM 808 O O . LEU A 1 97 ? 7.334 4.837 -22.371 1.00 93.62 97 LEU A O 1
ATOM 812 N N . ASP A 1 98 ? 7.664 6.091 -20.540 1.00 92.06 98 ASP A N 1
ATOM 813 C CA . ASP A 1 98 ? 8.684 6.945 -21.149 1.00 92.06 98 ASP A CA 1
ATOM 814 C C . ASP A 1 98 ? 9.923 6.141 -21.531 1.00 92.06 98 ASP A C 1
ATOM 816 O O . ASP A 1 98 ? 10.469 6.327 -22.616 1.00 92.06 98 ASP A O 1
ATOM 820 N N . ARG A 1 99 ? 10.327 5.191 -20.683 1.00 88.50 99 ARG A N 1
ATOM 821 C CA . ARG A 1 99 ? 11.427 4.278 -20.995 1.00 88.50 99 ARG A CA 1
ATOM 822 C C . ARG A 1 99 ? 11.151 3.442 -22.250 1.00 88.50 99 ARG A C 1
ATOM 824 O O . ARG A 1 99 ? 12.028 3.325 -23.101 1.00 88.50 99 ARG A O 1
ATOM 831 N N . VAL A 1 100 ? 9.938 2.899 -22.388 1.00 90.19 100 VAL A N 1
ATOM 832 C CA . VAL A 1 100 ? 9.520 2.154 -23.589 1.00 90.19 100 VAL A CA 1
ATOM 833 C C . VAL A 1 100 ? 9.549 3.054 -24.825 1.00 90.19 100 VAL A C 1
ATOM 835 O O . VAL A 1 100 ? 10.106 2.658 -25.844 1.00 90.19 100 VAL A O 1
ATOM 838 N N . LYS A 1 101 ? 9.021 4.281 -24.732 1.00 91.75 101 LYS A N 1
ATOM 839 C CA . LYS A 1 101 ? 9.016 5.252 -25.842 1.00 91.75 101 LYS A CA 1
ATOM 840 C C . LYS A 1 101 ? 10.419 5.631 -26.317 1.00 91.75 101 LYS A C 1
ATOM 842 O O . LYS A 1 101 ? 10.609 5.866 -27.502 1.00 91.75 101 LYS A O 1
ATOM 847 N N . ARG A 1 102 ? 11.393 5.696 -25.405 1.00 89.44 102 ARG A N 1
ATOM 848 C CA . ARG A 1 102 ? 12.799 5.989 -25.731 1.00 89.44 102 ARG A CA 1
ATOM 849 C C . ARG A 1 102 ? 13.553 4.795 -26.317 1.00 89.44 102 ARG A C 1
ATOM 851 O O . ARG A 1 102 ? 14.683 4.966 -26.753 1.00 89.44 102 ARG A O 1
ATOM 858 N N . GLY A 1 103 ? 12.969 3.595 -26.297 1.00 84.12 103 GLY A N 1
ATOM 859 C CA . GLY A 1 103 ? 13.648 2.377 -26.744 1.00 84.12 103 GLY A CA 1
ATOM 860 C C . GLY A 1 103 ? 14.790 1.933 -25.823 1.00 84.12 103 GLY A C 1
ATOM 861 O O . GLY A 1 103 ? 15.648 1.162 -26.240 1.00 84.12 103 GLY A O 1
ATOM 862 N N . GLU A 1 104 ? 14.822 2.393 -24.568 1.00 78.12 104 GLU A N 1
ATOM 863 C CA . GLU A 1 104 ? 15.853 2.003 -23.601 1.00 78.12 104 GLU A CA 1
ATOM 864 C C . GLU A 1 104 ? 15.670 0.526 -23.194 1.00 78.12 104 GLU A C 1
ATOM 866 O O . GLU A 1 104 ? 14.889 0.184 -22.298 1.00 78.12 104 GLU A O 1
ATOM 871 N N . SER A 1 105 ? 16.401 -0.379 -23.848 1.00 62.44 105 SER A N 1
ATOM 872 C CA . SER A 1 105 ? 16.378 -1.811 -23.552 1.00 62.44 105 SER A CA 1
ATOM 873 C C . SER A 1 105 ? 17.550 -2.224 -22.658 1.00 62.44 105 SER A C 1
ATOM 875 O O . SER A 1 105 ? 18.557 -2.744 -23.126 1.00 62.44 105 SER A O 1
ATOM 877 N N . HIS A 1 106 ? 17.380 -2.145 -21.335 1.00 60.59 106 HIS A N 1
ATOM 878 C CA . HIS A 1 106 ? 18.250 -2.899 -20.413 1.00 60.59 106 HIS A CA 1
ATOM 879 C C . HIS A 1 106 ? 18.049 -4.424 -20.523 1.00 60.59 106 HIS A C 1
ATOM 881 O O . HIS A 1 106 ? 18.669 -5.186 -19.791 1.00 60.59 106 HIS A O 1
ATOM 887 N N . TRP A 1 107 ? 17.159 -4.904 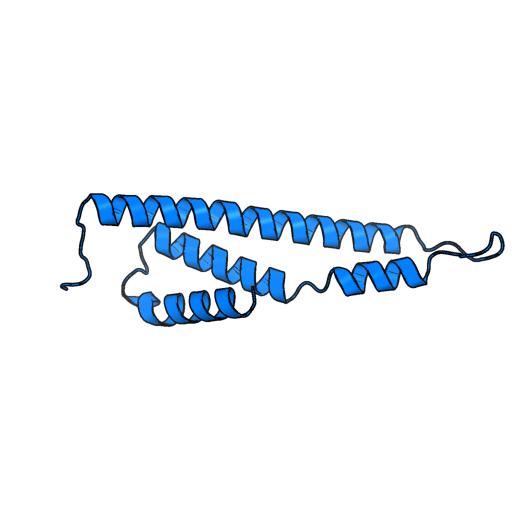-21.396 1.00 53.91 107 TRP A N 1
ATOM 888 C CA . TRP A 1 107 ? 16.887 -6.327 -21.610 1.00 53.91 107 TRP A CA 1
ATOM 889 C C . TRP A 1 107 ? 18.017 -7.080 -22.333 1.00 53.91 107 TRP A C 1
ATOM 891 O O . TRP A 1 107 ? 18.028 -8.301 -22.242 1.00 53.91 107 TRP A O 1
ATOM 901 N N . MET A 1 108 ? 18.962 -6.381 -22.976 1.00 41.72 108 MET A N 1
ATOM 902 C CA . MET A 1 108 ? 20.069 -6.975 -23.750 1.00 41.72 108 MET A CA 1
ATOM 903 C C . MET A 1 108 ? 21.454 -6.859 -23.084 1.00 41.72 108 MET A C 1
ATOM 905 O O . MET A 1 108 ? 22.471 -6.997 -23.755 1.00 41.72 108 MET A O 1
ATOM 909 N N . SER A 1 109 ? 21.505 -6.615 -21.773 1.00 41.62 109 SER A N 1
ATOM 910 C CA . SER A 1 109 ? 22.735 -6.675 -20.973 1.00 41.62 109 SER A CA 1
ATOM 911 C C . SER A 1 109 ? 22.532 -7.505 -19.714 1.00 41.62 109 SER A C 1
ATOM 913 O O . SER A 1 109 ? 21.383 -7.576 -19.198 1.00 41.62 109 SER A O 1
#

pLDDT: mean 91.06, std 9.66, range [41.62, 97.81]

Sequence (109 aa):
LHREAAICSRFLYKFDKKFRNDIGYRNFKKVNTALRKYLGLNILKDIESFHSVLPTDDDQYLPTRQMLEYVLVRLLSFSKIMERICVCSKVAAVFYLDRVKRGESHWMS

Foldseek 3Di:
DVVVLVVLVVVCVVCCVPCVPPPLSVLSVQLSVLVVVLVPQPLVVLVVVQVVQDDPDPPHDHDDPVSVVVSVVSVVSNVVSVVSNVVSNVVSCVRVVVCVVVVPDPVVD

Radius of gyration: 20.42 Å; Cα contacts (8 Å, |Δi|>4): 68; chains: 1; bounding box: 57×20×53 Å

Nearest PDB structures (foldseek):
  5szi-assembly1_B  TM=4.222E-01  e=3.191E+00  Homo sapiens